Protein AF-A0A1I0Q4V8-F1 (afdb_monomer_lite)

Radius of gyration: 15.73 Å; chains: 1; bounding box: 37×31×30 Å

Structure (mmCIF, N/CA/C/O backbone):
data_AF-A0A1I0Q4V8-F1
#
_entry.id   AF-A0A1I0Q4V8-F1
#
loop_
_atom_site.group_PDB
_atom_site.id
_atom_site.type_symbol
_atom_site.label_atom_id
_atom_site.label_alt_id
_atom_site.label_comp_id
_atom_site.label_asym_id
_atom_site.label_entity_id
_atom_site.label_seq_id
_atom_site.pdbx_PDB_ins_code
_atom_site.Cartn_x
_atom_site.Cartn_y
_atom_site.Cartn_z
_atom_site.occupancy
_atom_site.B_iso_or_equiv
_atom_site.auth_seq_id
_atom_site.auth_comp_id
_atom_site.auth_asym_id
_atom_site.auth_atom_id
_atom_site.pdbx_PDB_model_num
ATOM 1 N N . MET A 1 1 ? 22.705 -24.032 -9.637 1.00 58.81 1 MET A N 1
ATOM 2 C CA . MET A 1 1 ? 21.763 -23.268 -8.781 1.00 58.81 1 MET A CA 1
ATOM 3 C C . MET A 1 1 ? 21.283 -22.023 -9.528 1.00 58.81 1 MET A C 1
ATOM 5 O O . MET A 1 1 ? 22.119 -21.254 -9.988 1.00 58.81 1 MET A O 1
ATOM 9 N N . SER A 1 2 ? 19.968 -21.842 -9.702 1.00 75.56 2 SER A N 1
ATOM 10 C CA . SER A 1 2 ? 19.396 -20.749 -10.515 1.00 75.56 2 SER A CA 1
ATOM 11 C C . SER A 1 2 ? 19.674 -19.359 -9.919 1.00 75.56 2 SER A C 1
ATOM 13 O O . SER A 1 2 ? 19.619 -19.192 -8.698 1.00 75.56 2 SER A O 1
ATOM 15 N N . ARG A 1 3 ? 19.904 -18.341 -10.770 1.00 75.06 3 ARG A N 1
ATOM 16 C CA . ARG A 1 3 ? 20.025 -16.919 -10.364 1.00 75.06 3 ARG A CA 1
ATOM 17 C C . ARG A 1 3 ? 18.865 -16.485 -9.455 1.00 75.06 3 ARG A C 1
ATOM 19 O O . ARG A 1 3 ? 19.102 -15.822 -8.450 1.00 75.06 3 ARG A O 1
ATOM 26 N N . LYS A 1 4 ? 17.640 -16.953 -9.737 1.00 66.25 4 LYS A N 1
ATOM 27 C CA . LYS A 1 4 ? 16.446 -16.680 -8.914 1.00 66.25 4 LYS A CA 1
ATOM 28 C C . LYS A 1 4 ? 16.562 -17.227 -7.485 1.00 66.25 4 LYS A C 1
ATOM 30 O O . LYS A 1 4 ? 16.092 -16.584 -6.553 1.00 66.25 4 LYS A O 1
ATOM 35 N N . ALA A 1 5 ? 17.190 -18.390 -7.300 1.00 72.06 5 ALA A N 1
ATOM 36 C CA . ALA A 1 5 ? 17.344 -19.015 -5.984 1.00 72.06 5 ALA A CA 1
ATOM 37 C C . ALA A 1 5 ? 18.360 -18.262 -5.113 1.00 72.06 5 ALA A C 1
ATOM 39 O O . ALA A 1 5 ? 18.095 -18.004 -3.942 1.00 72.06 5 ALA A O 1
ATOM 40 N N . LYS A 1 6 ? 19.488 -17.835 -5.700 1.00 66.81 6 LYS A N 1
ATOM 41 C CA . LYS A 1 6 ? 20.480 -16.998 -5.002 1.00 66.81 6 LYS A CA 1
ATOM 42 C C . LYS A 1 6 ? 19.893 -15.656 -4.570 1.00 66.81 6 LYS A C 1
ATOM 44 O O . LYS A 1 6 ? 20.165 -15.191 -3.469 1.00 66.81 6 LYS A O 1
ATOM 49 N N . GLU A 1 7 ? 19.056 -15.055 -5.411 1.00 68.81 7 GLU A N 1
ATOM 50 C CA . GLU A 1 7 ? 18.425 -13.781 -5.082 1.00 68.81 7 GLU A CA 1
ATOM 51 C C . GLU A 1 7 ? 17.391 -13.916 -3.957 1.00 68.81 7 GLU A C 1
ATOM 53 O O . GLU A 1 7 ? 17.389 -13.105 -3.038 1.00 68.81 7 GLU A O 1
ATOM 58 N N . ARG A 1 8 ? 16.584 -14.985 -3.953 1.00 69.31 8 ARG A N 1
ATOM 59 C CA . ARG A 1 8 ? 15.659 -15.279 -2.844 1.00 69.31 8 ARG A CA 1
ATOM 60 C C . ARG A 1 8 ? 16.384 -15.490 -1.510 1.00 69.31 8 ARG A C 1
ATOM 62 O O . ARG A 1 8 ? 15.924 -14.989 -0.490 1.00 69.31 8 ARG A O 1
ATOM 69 N N . LEU A 1 9 ? 17.538 -16.160 -1.521 1.00 76.00 9 LEU A N 1
ATOM 70 C CA . LEU A 1 9 ? 18.354 -16.365 -0.317 1.00 76.00 9 LEU A CA 1
ATOM 71 C C . LEU A 1 9 ? 18.989 -15.073 0.200 1.00 76.00 9 LEU A C 1
ATOM 73 O O . LEU A 1 9 ? 19.042 -14.870 1.408 1.00 76.00 9 LEU A O 1
ATOM 77 N N . LYS A 1 10 ? 19.417 -14.171 -0.693 1.00 67.81 10 LYS A N 1
ATOM 78 C CA . LYS A 1 10 ? 19.929 -12.850 -0.299 1.00 67.81 10 LYS A CA 1
ATOM 79 C C . LYS A 1 10 ? 18.877 -12.051 0.480 1.00 67.81 10 LYS A C 1
ATOM 81 O O . LYS A 1 10 ? 19.214 -11.418 1.471 1.00 67.81 10 LYS A O 1
ATOM 86 N N . TYR A 1 11 ? 17.612 -12.113 0.059 1.00 64.69 11 TYR A N 1
ATOM 87 C CA . TYR A 1 11 ? 16.499 -11.463 0.761 1.00 64.69 11 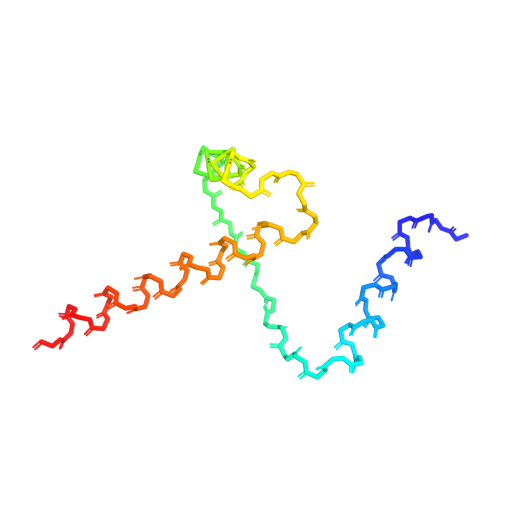TYR A CA 1
ATOM 88 C C . TYR A 1 11 ? 16.232 -12.076 2.129 1.00 64.69 11 TYR A C 1
ATOM 90 O O . TYR A 1 11 ? 16.083 -11.347 3.104 1.00 64.69 11 TYR A O 1
ATOM 98 N N . LEU A 1 12 ? 16.226 -13.406 2.197 1.00 64.25 12 LEU A N 1
ATOM 99 C CA . LEU A 1 12 ? 16.069 -14.132 3.451 1.00 64.25 12 LEU A CA 1
ATOM 100 C C . LEU A 1 12 ? 17.176 -13.769 4.455 1.00 64.25 12 LEU A C 1
ATOM 102 O O . LEU A 1 12 ? 16.885 -13.526 5.618 1.00 64.25 12 LEU A O 1
ATOM 106 N N . TYR A 1 13 ? 18.426 -13.662 3.997 1.00 66.81 13 TYR A N 1
ATOM 107 C CA . TYR A 1 13 ? 19.565 -13.305 4.845 1.00 66.81 13 TYR A CA 1
ATOM 108 C C . TYR A 1 13 ? 19.472 -11.873 5.393 1.00 66.81 13 TYR A C 1
ATOM 110 O O . TYR A 1 13 ? 19.718 -11.654 6.573 1.00 66.81 13 TYR A O 1
ATOM 118 N N . VAL A 1 14 ? 19.051 -10.904 4.569 1.00 63.81 14 VAL A N 1
ATOM 119 C CA . VAL A 1 14 ? 18.831 -9.517 5.021 1.00 63.81 14 VAL A CA 1
ATOM 120 C C . VAL A 1 14 ? 17.703 -9.443 6.058 1.00 63.81 14 VAL A C 1
ATOM 122 O O . VAL A 1 14 ? 17.878 -8.790 7.078 1.00 63.81 14 VAL A O 1
ATOM 125 N N . LEU A 1 15 ? 16.593 -10.161 5.846 1.00 59.22 15 LEU A N 1
ATOM 126 C CA . LEU A 1 15 ? 15.454 -10.207 6.779 1.00 59.22 15 LEU A CA 1
ATOM 127 C C . LEU A 1 15 ? 15.816 -10.817 8.142 1.00 59.22 15 LEU A C 1
ATOM 129 O O . LEU A 1 15 ? 15.320 -10.366 9.169 1.00 59.22 15 LEU A O 1
ATOM 133 N N . ILE A 1 16 ? 16.688 -11.830 8.160 1.00 63.28 16 ILE A N 1
ATOM 134 C CA . ILE A 1 16 ? 17.169 -12.453 9.402 1.00 63.28 16 ILE A CA 1
ATOM 135 C C . ILE A 1 16 ? 18.064 -11.485 10.197 1.00 63.28 16 ILE A C 1
ATOM 137 O O . ILE A 1 16 ? 18.041 -11.506 11.424 1.00 63.28 16 ILE A O 1
ATOM 141 N N . LEU A 1 17 ? 18.832 -10.625 9.518 1.00 57.72 17 LEU A N 1
ATOM 142 C CA . LEU A 1 17 ? 19.798 -9.726 10.156 1.00 57.72 17 LEU A CA 1
ATOM 143 C C . LEU A 1 17 ? 19.199 -8.410 10.685 1.00 57.72 17 LEU A C 1
ATOM 145 O O . LEU A 1 17 ? 19.784 -7.828 11.594 1.00 57.72 17 LEU A O 1
ATOM 149 N N . THR A 1 18 ? 18.071 -7.923 10.152 1.00 58.41 18 THR A N 1
ATOM 150 C CA . THR A 1 18 ? 17.501 -6.613 10.540 1.00 58.41 18 THR A CA 1
ATOM 151 C C . THR A 1 18 ? 16.504 -6.662 11.700 1.00 58.41 18 THR A C 1
ATOM 153 O O . THR A 1 18 ? 16.121 -5.611 12.204 1.00 58.41 18 THR A O 1
ATOM 156 N N . GLY A 1 19 ? 16.065 -7.845 12.149 1.00 53.94 19 GLY A N 1
ATOM 157 C CA . GLY A 1 19 ? 15.122 -7.984 13.272 1.00 53.94 19 GLY A CA 1
ATOM 158 C C . GLY A 1 19 ? 13.712 -7.427 13.012 1.00 53.94 19 GLY A C 1
ATOM 159 O O . GLY A 1 19 ? 12.855 -7.466 13.897 1.00 53.94 19 GLY A O 1
ATOM 160 N N . GLU A 1 20 ? 13.434 -6.939 11.802 1.00 56.41 20 GLU A N 1
ATOM 161 C CA . GLU A 1 20 ? 12.109 -6.487 11.397 1.00 56.41 20 GLU A CA 1
ATOM 162 C C . GLU A 1 20 ? 11.216 -7.707 11.152 1.00 56.41 20 GLU A C 1
ATOM 164 O O . GLU A 1 20 ? 11.375 -8.446 10.177 1.00 56.41 20 GLU A O 1
ATOM 169 N N . ARG A 1 21 ? 10.247 -7.940 12.045 1.00 56.81 21 ARG A N 1
ATOM 170 C CA . ARG A 1 21 ? 9.205 -8.950 11.825 1.00 56.81 21 ARG A CA 1
ATOM 171 C C . ARG A 1 21 ? 8.298 -8.492 10.684 1.00 56.81 21 ARG A C 1
ATOM 173 O O . ARG A 1 21 ? 7.312 -7.795 10.904 1.00 56.81 21 ARG A O 1
ATOM 180 N N . VAL A 1 22 ? 8.630 -8.892 9.462 1.00 69.25 22 VAL A N 1
ATOM 181 C CA . VAL A 1 22 ? 7.767 -8.698 8.295 1.00 69.25 22 VAL A CA 1
ATOM 182 C C . VAL A 1 22 ? 6.654 -9.742 8.335 1.00 69.25 22 VAL A C 1
ATOM 184 O O . VAL A 1 22 ? 6.895 -10.936 8.158 1.00 69.25 22 VAL A O 1
ATOM 187 N N . GLY A 1 23 ? 5.422 -9.291 8.568 1.00 72.25 23 GLY A N 1
ATOM 188 C CA . GLY A 1 23 ? 4.238 -10.114 8.349 1.00 72.25 23 GLY A CA 1
ATOM 189 C C . GLY A 1 23 ? 4.013 -10.307 6.850 1.00 72.25 23 GLY A C 1
ATOM 190 O O . GLY A 1 23 ? 3.927 -9.330 6.108 1.00 72.25 23 GLY A O 1
ATOM 191 N N . VAL A 1 24 ? 3.926 -11.557 6.392 1.00 81.12 24 VAL A N 1
ATOM 192 C CA . VAL A 1 24 ? 3.560 -11.869 5.005 1.00 81.12 24 VAL A CA 1
ATOM 193 C C . VAL A 1 24 ? 2.071 -12.168 4.959 1.00 81.12 24 VAL A C 1
ATOM 195 O O . VAL A 1 24 ? 1.601 -13.090 5.619 1.00 81.12 24 VAL A O 1
ATOM 198 N N . ILE A 1 25 ? 1.338 -11.399 4.159 1.00 80.06 25 ILE A N 1
ATOM 199 C CA . ILE A 1 25 ? -0.090 -11.604 3.924 1.00 80.06 25 ILE A CA 1
ATOM 200 C C . ILE A 1 25 ? -0.269 -11.943 2.444 1.00 80.06 25 ILE A C 1
ATOM 202 O O . ILE A 1 25 ? 0.236 -11.232 1.576 1.00 80.06 25 ILE A O 1
ATOM 206 N N . THR A 1 26 ? -0.970 -13.041 2.159 1.00 87.75 26 THR A N 1
ATOM 207 C CA . THR A 1 26 ? -1.370 -13.410 0.794 1.00 87.75 26 THR A CA 1
ATOM 208 C C . THR A 1 26 ? -2.852 -13.103 0.639 1.00 87.75 26 THR A C 1
ATOM 210 O O . THR A 1 26 ? -3.672 -13.687 1.341 1.00 87.75 26 THR A O 1
ATOM 213 N N . VAL A 1 27 ? -3.189 -12.177 -0.257 1.00 87.38 27 VAL A N 1
ATOM 214 C CA . VAL A 1 27 ? -4.571 -11.779 -0.559 1.00 87.38 27 VAL A CA 1
ATOM 215 C C . VAL A 1 27 ? -4.801 -11.807 -2.062 1.00 87.38 27 VAL A C 1
ATOM 217 O O . VAL A 1 27 ? -3.876 -11.556 -2.835 1.00 87.38 27 VAL A O 1
ATOM 220 N N . SER A 1 28 ? -6.034 -12.104 -2.464 1.00 92.00 28 SER A N 1
ATOM 221 C CA . SER A 1 28 ? -6.487 -11.927 -3.846 1.00 92.00 28 SER A CA 1
ATOM 222 C C . SER A 1 28 ? -7.202 -10.586 -3.953 1.00 92.00 28 SER A C 1
ATOM 224 O O . SER A 1 28 ? -7.964 -10.220 -3.060 1.00 92.00 28 SER A O 1
ATOM 226 N N . VAL A 1 29 ? -6.921 -9.846 -5.019 1.00 92.31 29 VAL A N 1
ATOM 227 C CA . VAL A 1 29 ? -7.491 -8.525 -5.301 1.00 92.31 29 VAL A CA 1
ATOM 228 C C . VAL A 1 29 ? -7.896 -8.525 -6.766 1.00 92.31 29 VAL A C 1
ATOM 230 O O . VAL A 1 29 ? -7.214 -9.156 -7.570 1.00 92.31 29 VAL A O 1
ATOM 233 N N . ASP A 1 30 ? -8.972 -7.822 -7.111 1.00 96.81 30 ASP A N 1
ATOM 234 C CA . ASP A 1 30 ? -9.386 -7.669 -8.504 1.00 96.81 30 ASP A CA 1
ATOM 235 C C . ASP A 1 30 ? -8.236 -7.148 -9.375 1.00 96.81 30 ASP A C 1
ATOM 237 O O . ASP A 1 30 ? -7.574 -6.159 -9.033 1.00 96.81 30 ASP A O 1
ATOM 241 N N . ASP A 1 31 ? -8.034 -7.779 -10.533 1.00 94.25 31 ASP A N 1
ATOM 242 C CA . ASP A 1 31 ? -6.918 -7.470 -11.431 1.00 94.25 31 ASP A CA 1
ATOM 243 C C . ASP A 1 31 ? -6.895 -5.988 -11.829 1.00 94.25 31 ASP A C 1
ATOM 245 O O . ASP A 1 31 ? -5.838 -5.370 -11.939 1.00 94.25 31 ASP A O 1
ATOM 249 N N . ASP A 1 32 ? -8.063 -5.385 -12.037 1.00 96.88 32 ASP A N 1
ATOM 250 C CA . ASP A 1 32 ? -8.189 -3.977 -12.413 1.00 96.88 32 ASP A CA 1
ATOM 251 C C . ASP A 1 32 ? -7.690 -3.036 -11.312 1.00 96.88 32 ASP A C 1
ATOM 253 O O . ASP A 1 32 ? -7.050 -2.016 -11.599 1.00 96.88 32 ASP A O 1
ATOM 257 N N . VAL A 1 33 ? -7.966 -3.383 -10.055 1.00 95.44 33 VAL A N 1
ATOM 258 C CA . VAL A 1 33 ? -7.517 -2.637 -8.878 1.00 95.44 33 VAL A CA 1
ATOM 259 C C . VAL A 1 33 ? -6.011 -2.796 -8.725 1.00 95.44 33 VAL A C 1
ATOM 261 O O . VAL A 1 33 ? -5.297 -1.804 -8.570 1.00 95.44 33 VAL A O 1
ATOM 264 N N . GLU A 1 34 ? -5.517 -4.026 -8.847 1.00 94.81 34 GLU A N 1
ATOM 265 C CA . GLU A 1 34 ? -4.099 -4.355 -8.739 1.00 94.81 34 GLU A CA 1
ATOM 266 C C . GLU A 1 34 ? -3.260 -3.617 -9.791 1.00 94.81 34 GLU A C 1
ATOM 268 O O . GLU A 1 34 ? -2.287 -2.930 -9.449 1.00 94.81 34 GLU A O 1
ATOM 273 N N . ARG A 1 35 ? -3.700 -3.645 -11.057 1.00 94.94 35 ARG A N 1
ATOM 274 C CA . ARG A 1 35 ? -3.017 -2.965 -12.165 1.00 94.94 35 ARG A CA 1
ATOM 275 C C . ARG A 1 35 ? -2.960 -1.457 -11.953 1.00 94.94 35 ARG A C 1
ATOM 277 O O . ARG A 1 35 ? -1.898 -0.852 -12.130 1.00 94.94 35 ARG A O 1
ATOM 284 N N . LYS A 1 36 ? -4.083 -0.840 -11.569 1.00 95.75 36 LYS A N 1
ATOM 285 C CA . LYS A 1 36 ? -4.143 0.604 -11.285 1.00 95.75 36 LYS A CA 1
ATOM 286 C C . LYS A 1 36 ? -3.233 0.968 -10.117 1.00 95.75 36 LYS A C 1
ATOM 288 O O . LYS A 1 36 ? -2.468 1.925 -10.222 1.00 95.75 36 LYS A O 1
ATOM 293 N N . PHE A 1 37 ? -3.262 0.177 -9.048 1.00 94.06 37 PHE A N 1
ATOM 294 C CA . PHE A 1 37 ? -2.420 0.390 -7.879 1.00 94.06 37 PHE A CA 1
ATOM 295 C C . PHE A 1 37 ? -0.933 0.329 -8.242 1.00 94.06 37 PHE A C 1
ATOM 297 O O . PHE A 1 37 ? -0.196 1.273 -7.966 1.00 94.06 37 PHE A O 1
ATOM 304 N N . ARG A 1 38 ? -0.485 -0.713 -8.954 1.00 91.56 38 ARG A N 1
ATOM 305 C CA . ARG A 1 38 ? 0.914 -0.819 -9.406 1.00 91.56 38 ARG A CA 1
ATOM 306 C C . ARG A 1 38 ? 1.351 0.351 -10.277 1.00 91.56 38 ARG A C 1
ATOM 308 O O . AR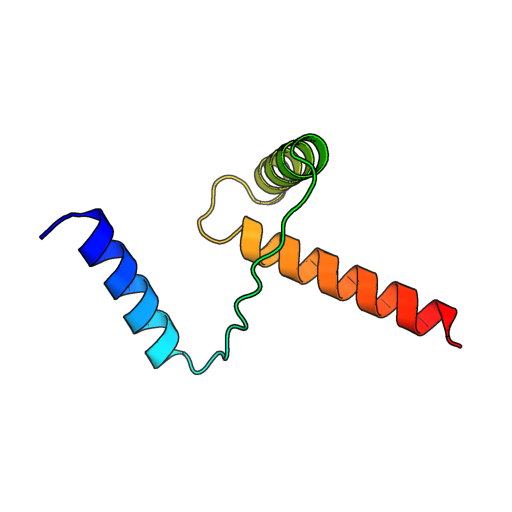G A 1 38 ? 2.482 0.812 -10.127 1.00 91.56 38 ARG A O 1
ATOM 315 N N . LYS A 1 39 ? 0.482 0.813 -11.182 1.00 94.62 39 LYS A N 1
ATOM 316 C CA . LYS A 1 39 ? 0.770 1.962 -12.046 1.00 94.62 39 LYS A CA 1
ATOM 317 C C . LYS A 1 39 ? 1.025 3.219 -11.211 1.00 94.62 39 LYS A C 1
ATOM 319 O O . LYS A 1 39 ? 2.075 3.834 -11.366 1.00 94.62 39 LYS A O 1
ATOM 324 N N . LEU A 1 40 ? 0.131 3.530 -10.273 1.00 94.94 40 LEU A N 1
ATOM 325 C CA . LEU A 1 40 ? 0.266 4.693 -9.388 1.00 94.94 40 LEU A CA 1
ATOM 326 C C . LEU A 1 40 ? 1.498 4.599 -8.480 1.00 94.94 40 LEU A C 1
ATOM 328 O O . LEU A 1 40 ? 2.196 5.587 -8.272 1.00 94.94 40 LEU A O 1
ATOM 332 N N . VAL A 1 41 ? 1.812 3.407 -7.969 1.00 94.50 41 VAL A N 1
ATOM 333 C CA . VAL A 1 41 ? 3.029 3.183 -7.174 1.00 94.50 41 VAL A CA 1
ATOM 334 C C . VAL A 1 41 ? 4.284 3.453 -8.000 1.00 94.50 41 VAL A C 1
ATOM 336 O O . VAL A 1 41 ? 5.212 4.095 -7.507 1.00 94.50 41 VAL A O 1
ATOM 339 N N . ALA A 1 42 ? 4.311 2.993 -9.252 1.00 91.50 42 ALA A N 1
ATOM 340 C CA . ALA A 1 42 ? 5.426 3.243 -10.157 1.00 91.50 42 ALA A CA 1
ATOM 341 C C . ALA A 1 42 ? 5.560 4.731 -10.520 1.00 91.50 42 ALA A C 1
ATOM 343 O O . ALA A 1 42 ? 6.681 5.213 -10.653 1.00 91.50 42 ALA A O 1
ATOM 344 N N . GLU A 1 43 ? 4.448 5.457 -10.651 1.00 92.38 43 GLU A N 1
ATOM 345 C CA . GLU A 1 43 ? 4.441 6.909 -10.876 1.00 92.38 43 GLU A CA 1
ATOM 346 C C . GLU A 1 43 ? 4.927 7.684 -9.638 1.00 92.38 43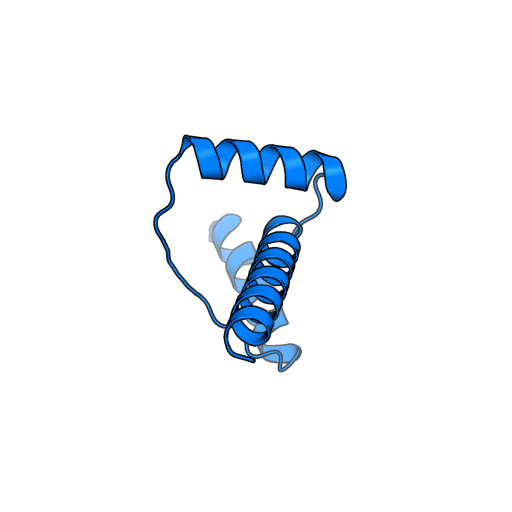 GLU A C 1
ATOM 348 O O . GLU A 1 43 ? 5.711 8.619 -9.779 1.00 92.38 43 GLU A O 1
ATOM 353 N N . LYS A 1 44 ? 4.528 7.269 -8.425 1.00 91.19 44 LYS A N 1
ATOM 354 C CA . LYS A 1 44 ? 4.863 7.959 -7.164 1.00 91.19 44 LYS A CA 1
ATOM 355 C C . LYS A 1 44 ? 6.294 7.697 -6.679 1.00 91.19 44 LYS A C 1
ATOM 357 O O . LYS A 1 44 ? 6.971 8.630 -6.261 1.00 91.19 44 LYS A O 1
ATOM 362 N N . TYR A 1 45 ? 6.754 6.445 -6.699 1.00 86.44 45 TYR A N 1
ATOM 363 C CA . TYR A 1 45 ? 8.056 6.046 -6.129 1.00 86.44 45 TYR A CA 1
ATOM 364 C C . TYR A 1 45 ? 9.099 5.659 -7.186 1.00 86.44 45 TYR A C 1
ATOM 366 O O . TYR A 1 45 ? 10.237 5.330 -6.847 1.00 86.44 45 TYR A O 1
ATOM 374 N N . GLY A 1 46 ? 8.730 5.652 -8.469 1.00 84.75 46 GLY A N 1
ATOM 375 C CA . GLY A 1 46 ? 9.571 5.114 -9.533 1.00 84.75 46 GLY A CA 1
ATOM 376 C C . GLY A 1 46 ? 9.661 3.582 -9.508 1.00 84.75 46 GLY A C 1
ATOM 377 O O . GLY A 1 46 ? 8.933 2.878 -8.806 1.00 84.75 46 GLY A O 1
ATOM 378 N N . ARG A 1 47 ? 10.595 3.029 -10.291 1.00 76.19 47 ARG A N 1
ATOM 379 C CA . ARG A 1 47 ? 10.832 1.575 -10.398 1.00 76.19 47 ARG A CA 1
ATOM 380 C C . ARG A 1 47 ? 11.849 1.074 -9.367 1.00 76.19 47 ARG A C 1
ATOM 382 O O . ARG A 1 47 ? 12.792 0.366 -9.716 1.00 76.19 47 ARG A O 1
ATOM 389 N N . ILE A 1 48 ? 11.677 1.448 -8.100 1.00 80.06 48 ILE A N 1
ATOM 390 C CA . ILE A 1 48 ? 12.566 1.002 -7.020 1.00 80.06 48 ILE A CA 1
ATOM 391 C C . ILE A 1 48 ? 12.091 -0.317 -6.406 1.00 80.06 48 ILE A C 1
ATOM 393 O O . ILE A 1 48 ? 10.896 -0.588 -6.248 1.00 80.06 48 ILE A O 1
ATOM 397 N N . ARG A 1 49 ? 13.052 -1.166 -6.038 1.00 76.00 49 ARG A N 1
ATOM 398 C CA . ARG A 1 49 ? 12.773 -2.437 -5.372 1.00 76.00 49 ARG A CA 1
ATOM 399 C C . ARG A 1 49 ? 12.183 -2.166 -3.988 1.00 76.00 49 ARG A C 1
ATOM 401 O O . ARG A 1 49 ? 12.810 -1.499 -3.180 1.00 76.00 49 ARG A O 1
ATOM 408 N N . GLY A 1 50 ? 10.988 -2.696 -3.728 1.00 80.56 50 GLY A N 1
ATOM 409 C CA . GLY A 1 50 ? 10.269 -2.495 -2.463 1.00 80.56 50 GLY A CA 1
ATOM 410 C C . GLY A 1 50 ? 9.176 -1.421 -2.497 1.00 80.56 50 GLY A C 1
ATOM 411 O O . GLY A 1 50 ? 8.386 -1.373 -1.559 1.00 80.56 50 GLY A O 1
ATOM 412 N N . ALA A 1 51 ? 9.044 -0.645 -3.584 1.00 87.31 51 ALA A N 1
ATOM 413 C CA . ALA A 1 51 ? 8.014 0.398 -3.718 1.00 87.31 51 ALA A CA 1
ATOM 414 C C . ALA A 1 51 ? 6.593 -0.113 -3.434 1.00 87.31 51 ALA A C 1
ATOM 416 O O . ALA A 1 51 ? 5.818 0.536 -2.740 1.00 87.31 51 ALA A O 1
ATOM 417 N N . LEU A 1 52 ? 6.266 -1.313 -3.926 1.00 88.25 52 LEU A N 1
ATOM 418 C CA . LEU A 1 52 ? 4.949 -1.911 -3.712 1.00 88.25 52 LEU A CA 1
ATOM 419 C C . LEU A 1 52 ? 4.692 -2.238 -2.237 1.00 88.25 52 LEU A C 1
ATOM 421 O O . LEU A 1 52 ? 3.604 -1.979 -1.745 1.00 88.25 52 LEU A O 1
ATOM 425 N N . GLY A 1 53 ? 5.692 -2.762 -1.521 1.00 87.88 53 GLY A N 1
ATOM 426 C CA . GLY A 1 53 ? 5.562 -3.061 -0.091 1.00 87.88 53 GLY A CA 1
ATOM 427 C C . GLY A 1 53 ? 5.373 -1.796 0.747 1.00 87.88 53 GLY A C 1
ATOM 428 O O . GLY A 1 53 ? 4.525 -1.769 1.638 1.00 87.88 53 GLY A O 1
ATOM 429 N N . VAL A 1 54 ? 6.100 -0.726 0.409 1.00 88.94 54 VAL A N 1
ATOM 430 C CA . VAL A 1 54 ? 5.934 0.598 1.033 1.00 88.94 54 VAL A CA 1
ATOM 431 C C . VAL A 1 54 ? 4.519 1.124 0.803 1.00 88.94 54 VAL A C 1
ATOM 433 O O . VAL A 1 54 ? 3.839 1.483 1.760 1.00 88.94 54 VAL A O 1
ATOM 436 N N . ALA A 1 55 ? 4.043 1.096 -0.443 1.00 92.69 55 ALA A N 1
ATOM 437 C CA . ALA A 1 55 ? 2.714 1.584 -0.786 1.00 92.69 55 ALA A CA 1
ATOM 438 C C . ALA A 1 55 ? 1.587 0.780 -0.122 1.00 92.69 55 ALA A C 1
ATOM 440 O O . ALA A 1 55 ? 0.620 1.368 0.355 1.00 92.69 55 ALA A O 1
ATOM 441 N N . VAL A 1 56 ? 1.708 -0.552 -0.056 1.00 92.75 56 VAL A N 1
ATOM 442 C CA . VAL A 1 56 ? 0.743 -1.404 0.661 1.00 92.75 56 VAL A CA 1
ATOM 443 C C . VAL A 1 56 ? 0.729 -1.052 2.148 1.00 92.75 56 VAL A C 1
ATOM 445 O O . VAL A 1 56 ? -0.340 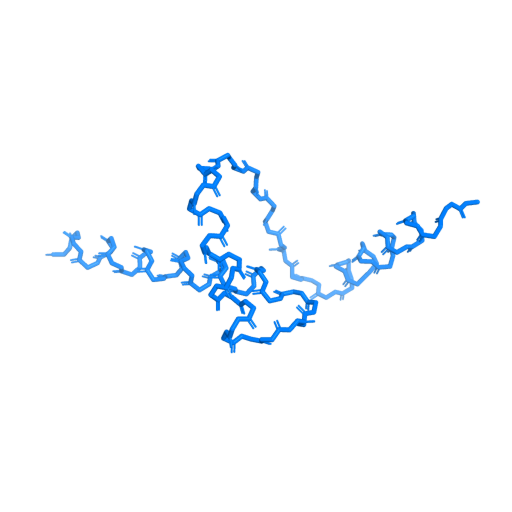-0.888 2.728 1.00 92.75 56 VAL A O 1
ATOM 448 N N . THR A 1 57 ? 1.901 -0.861 2.754 1.00 91.31 57 THR A N 1
ATOM 449 C CA . THR A 1 57 ? 2.005 -0.473 4.168 1.00 91.31 57 THR A CA 1
ATOM 450 C C . THR A 1 57 ? 1.356 0.890 4.430 1.00 91.31 57 THR A C 1
ATOM 452 O O . THR A 1 57 ? 0.637 1.048 5.415 1.00 91.31 57 THR A O 1
ATOM 455 N N . GLU A 1 58 ? 1.570 1.873 3.551 1.00 92.94 58 GLU A N 1
ATOM 456 C CA . GLU A 1 58 ? 0.937 3.197 3.638 1.00 92.94 58 GLU A CA 1
ATOM 457 C C . GLU A 1 58 ? -0.588 3.102 3.500 1.00 92.94 58 GLU A C 1
ATOM 459 O O . GLU A 1 58 ? -1.312 3.648 4.332 1.00 92.94 58 GLU A O 1
ATOM 464 N N . ALA A 1 59 ? -1.080 2.339 2.520 1.00 94.06 59 ALA A N 1
ATOM 465 C CA . ALA A 1 59 ? -2.510 2.118 2.322 1.00 94.06 59 ALA A CA 1
ATOM 466 C C . ALA A 1 59 ? -3.171 1.465 3.549 1.00 94.06 59 ALA A C 1
ATOM 468 O O . ALA A 1 59 ? -4.246 1.890 3.972 1.00 94.06 59 ALA A O 1
ATOM 469 N N . MET A 1 60 ? -2.511 0.477 4.162 1.00 94.00 60 MET A N 1
ATOM 470 C CA . MET A 1 60 ? -3.005 -0.169 5.381 1.00 94.00 60 MET A CA 1
ATOM 471 C C . MET A 1 60 ? -3.063 0.800 6.566 1.00 94.00 60 MET A C 1
ATOM 473 O O . MET A 1 60 ? -4.054 0.797 7.293 1.00 94.00 60 MET A O 1
ATOM 477 N N . LYS A 1 61 ? -2.049 1.658 6.750 1.00 95.12 61 LYS A N 1
ATOM 478 C CA . LYS A 1 61 ? -2.049 2.679 7.814 1.00 95.12 61 LYS A CA 1
ATOM 479 C C . LYS A 1 61 ? -3.202 3.670 7.652 1.00 95.12 61 LYS A C 1
ATOM 481 O O . LYS A 1 61 ? -3.917 3.919 8.617 1.00 95.12 61 LYS A O 1
ATOM 486 N N . LEU A 1 62 ? -3.409 4.175 6.434 1.00 96.38 62 LEU A N 1
ATOM 487 C CA . LEU A 1 62 ? -4.509 5.096 6.128 1.00 96.38 62 LEU A CA 1
ATOM 488 C C . LEU A 1 62 ? -5.877 4.453 6.373 1.00 96.38 62 LEU A C 1
ATOM 490 O O . LEU A 1 62 ? -6.780 5.095 6.905 1.00 96.38 62 LEU A O 1
ATOM 494 N N . TRP A 1 63 ? -6.032 3.176 6.012 1.00 96.38 63 TRP A N 1
ATOM 495 C CA . TRP A 1 63 ? -7.259 2.434 6.284 1.00 96.38 63 TRP A CA 1
ATOM 496 C C . TRP A 1 63 ? -7.518 2.276 7.787 1.00 96.38 63 TRP A C 1
ATOM 498 O O . TRP A 1 63 ? -8.634 2.527 8.235 1.00 96.38 63 TRP A O 1
ATOM 508 N N . ILE A 1 64 ? -6.497 1.904 8.569 1.00 96.62 64 ILE A N 1
ATOM 509 C CA . ILE A 1 64 ? -6.605 1.782 10.032 1.00 96.62 64 ILE A CA 1
ATOM 510 C C . ILE A 1 64 ? -7.036 3.114 10.643 1.00 96.62 64 ILE A C 1
ATOM 512 O O . ILE A 1 64 ? -8.024 3.149 11.370 1.00 96.62 64 ILE A O 1
ATOM 516 N N . GLU A 1 65 ? -6.355 4.208 10.295 1.00 96.81 65 GLU A N 1
ATOM 517 C CA . GLU A 1 65 ? -6.670 5.537 10.822 1.00 96.81 65 GLU A CA 1
ATOM 518 C C . GLU A 1 65 ? -8.111 5.950 10.498 1.00 96.81 65 GLU A C 1
ATOM 520 O O . GLU A 1 65 ? -8.828 6.461 11.361 1.00 96.81 65 GLU A O 1
ATOM 525 N N . 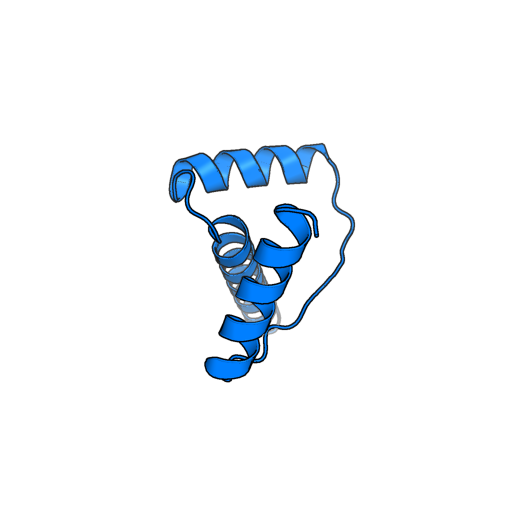LYS A 1 66 ? -8.562 5.698 9.263 1.00 97.19 66 LYS A N 1
ATOM 526 C CA . LYS A 1 66 ? -9.943 5.960 8.852 1.00 97.19 66 LYS A CA 1
ATOM 527 C C . LYS A 1 66 ? -10.939 5.194 9.729 1.00 97.19 66 LYS A C 1
ATOM 529 O O . LYS A 1 66 ? -11.863 5.798 10.265 1.00 97.19 66 LYS A O 1
ATOM 534 N N . VAL A 1 67 ? -10.732 3.889 9.904 1.00 97.69 67 VAL A N 1
ATOM 535 C CA . VAL A 1 67 ? -11.635 3.028 10.686 1.00 97.69 67 VAL A CA 1
ATOM 536 C C . VAL A 1 67 ? -11.618 3.390 12.175 1.00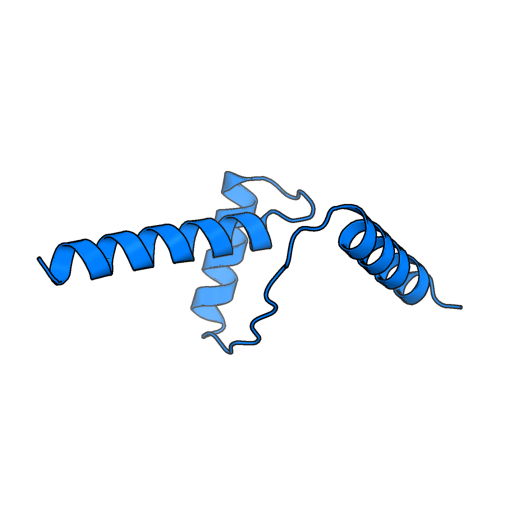 97.69 67 VAL A C 1
ATOM 538 O O . VAL A 1 67 ? -12.651 3.328 12.836 1.00 97.69 67 VAL A O 1
ATOM 541 N N . GLU A 1 68 ? -10.472 3.785 12.729 1.00 96.75 68 GLU A N 1
ATOM 542 C CA . GLU A 1 68 ? -10.378 4.251 14.118 1.00 96.75 68 GLU A CA 1
ATOM 543 C C . GLU A 1 68 ? -11.125 5.568 14.344 1.00 96.75 68 GLU A C 1
ATOM 545 O O . GLU A 1 68 ? -11.743 5.741 15.396 1.00 96.75 68 GLU A O 1
ATOM 550 N N . ARG A 1 69 ? -11.101 6.480 13.364 1.00 94.88 69 ARG A N 1
ATOM 551 C CA . ARG A 1 69 ? -11.869 7.732 13.411 1.00 94.88 69 ARG A CA 1
ATOM 552 C C . ARG A 1 69 ? -13.376 7.487 13.359 1.00 94.88 69 ARG A C 1
ATOM 554 O O . ARG A 1 69 ? -14.096 8.158 14.077 1.00 94.88 69 ARG A O 1
ATOM 561 N N . GLU A 1 70 ? -13.839 6.531 12.556 1.00 93.31 70 GLU A N 1
ATOM 562 C CA . GLU A 1 70 ? -15.269 6.188 12.430 1.00 93.31 70 GLU A CA 1
ATOM 563 C C . GLU A 1 70 ? -15.848 5.499 13.679 1.00 93.31 70 GLU A C 1
ATOM 565 O O . GLU A 1 70 ? -17.062 5.470 13.861 1.00 93.31 70 GLU A O 1
ATOM 570 N N . LYS A 1 71 ? -14.995 4.926 14.537 1.00 82.31 71 LYS A N 1
ATOM 571 C CA . LYS A 1 71 ? -15.405 4.283 15.797 1.00 82.31 71 LYS A CA 1
ATOM 572 C C . LYS A 1 71 ? -15.542 5.249 16.978 1.00 82.31 71 LYS A C 1
ATOM 574 O O . LYS A 1 71 ? -16.030 4.818 18.023 1.00 82.31 71 LYS A O 1
ATOM 579 N N . LYS A 1 72 ? -15.045 6.481 16.853 1.00 59.59 72 LYS A N 1
ATOM 580 C CA . LYS A 1 72 ? -15.134 7.525 17.884 1.00 59.59 72 LYS A CA 1
ATOM 581 C C . LYS A 1 72 ? -16.380 8.371 17.683 1.00 59.59 72 LYS A C 1
ATOM 583 O O . LYS A 1 72 ? -16.954 8.759 18.720 1.00 59.59 72 LYS A O 1
#

Foldseek 3Di:
DDPVVVVVVVVVVVCVPPPDPDDDDDDDDPPVVVVVQVVVLCVPVNPDPCSSVVSVVVVVVVVVVVVVVVVD

Secondary structure (DSSP, 8-state):
--HHHHHHHHHHHHHHHH------------HHHHHHHHHHHHHHH-S-TTHHHHHHHHHHHHHHHHHHHHT-

pLDDT: mean 82.43, std 13.61, range [53.94, 97.69]

Sequence (72 aa):
MSRKAKERLKYLYVLILTGERVGVITVSVDDDVERKFRKLVAEKYGRIRGALGVAVTEAMKLWIEKVEREKK

Organism: NCBI:txid277988